Protein AF-A0A962JMU5-F1 (afdb_monomer_lite)

Structure (mmCIF, N/CA/C/O backbone):
data_AF-A0A962JMU5-F1
#
_entry.id   AF-A0A962JMU5-F1
#
loop_
_atom_site.group_PDB
_atom_site.id
_atom_site.type_symbol
_atom_site.label_atom_id
_atom_site.label_alt_id
_atom_site.label_comp_id
_atom_site.label_asym_id
_atom_site.label_entity_id
_atom_site.label_seq_id
_atom_site.pdbx_PDB_ins_code
_atom_site.Cartn_x
_atom_site.Cartn_y
_atom_site.Cartn_z
_atom_site.occupancy
_atom_site.B_iso_or_equiv
_atom_site.auth_seq_id
_atom_site.auth_comp_id
_atom_site.auth_asym_id
_atom_site.auth_atom_id
_atom_site.pdbx_PDB_model_num
ATOM 1 N N . MET A 1 1 ? -10.228 3.231 -8.202 1.00 87.06 1 MET A N 1
ATOM 2 C CA . MET A 1 1 ? -9.273 2.116 -7.932 1.00 87.06 1 MET A CA 1
ATOM 3 C C . MET A 1 1 ? -9.859 1.266 -6.823 1.00 87.06 1 MET A C 1
ATOM 5 O O . MET A 1 1 ? -10.233 1.839 -5.813 1.00 87.06 1 MET A O 1
ATOM 9 N N . ARG A 1 2 ? -9.928 -0.060 -6.961 1.00 94.50 2 ARG A N 1
ATOM 10 C CA . ARG A 1 2 ? -10.387 -0.937 -5.871 1.00 94.50 2 ARG A CA 1
ATOM 11 C C . ARG A 1 2 ? -9.200 -1.393 -5.023 1.00 94.50 2 ARG A C 1
ATOM 13 O O . ARG A 1 2 ? -8.220 -1.882 -5.578 1.00 94.50 2 ARG A O 1
ATOM 20 N N . LEU A 1 3 ? -9.279 -1.214 -3.708 1.00 95.44 3 LEU A N 1
ATOM 21 C CA . LEU A 1 3 ? -8.277 -1.663 -2.745 1.00 95.44 3 LEU A CA 1
ATOM 22 C C . LEU A 1 3 ? -8.888 -2.763 -1.877 1.00 95.44 3 LEU A C 1
ATOM 24 O O . LEU A 1 3 ? -9.847 -2.519 -1.146 1.00 95.44 3 LEU A O 1
ATOM 28 N N . LYS A 1 4 ? -8.307 -3.962 -1.965 1.00 96.81 4 LYS A N 1
ATOM 29 C CA . LYS A 1 4 ? -8.684 -5.116 -1.152 1.00 96.81 4 LYS A CA 1
ATOM 30 C C . LYS A 1 4 ? -7.525 -5.506 -0.241 1.00 96.81 4 LYS A C 1
ATOM 32 O O . LYS A 1 4 ? -6.418 -5.726 -0.726 1.00 96.81 4 LYS A O 1
ATOM 37 N N . VAL A 1 5 ? -7.775 -5.570 1.063 1.00 96.19 5 VAL A N 1
ATOM 38 C CA . VAL A 1 5 ? -6.775 -5.874 2.095 1.00 96.19 5 VAL A CA 1
ATOM 39 C C . VAL A 1 5 ? -7.339 -6.943 3.014 1.00 96.19 5 VAL A C 1
ATOM 41 O O . VAL A 1 5 ? -8.445 -6.792 3.523 1.00 96.19 5 VAL A O 1
ATOM 44 N N . G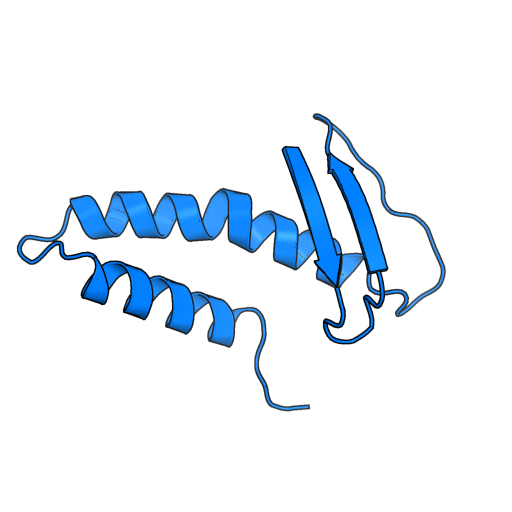LN A 1 6 ? -6.578 -8.014 3.223 1.00 96.62 6 GLN A N 1
ATOM 45 C CA . GLN A 1 6 ? -6.988 -9.137 4.059 1.00 96.62 6 GLN A CA 1
ATOM 46 C C . GLN A 1 6 ? -5.847 -9.541 4.984 1.00 96.62 6 GLN A C 1
ATOM 48 O O . GLN A 1 6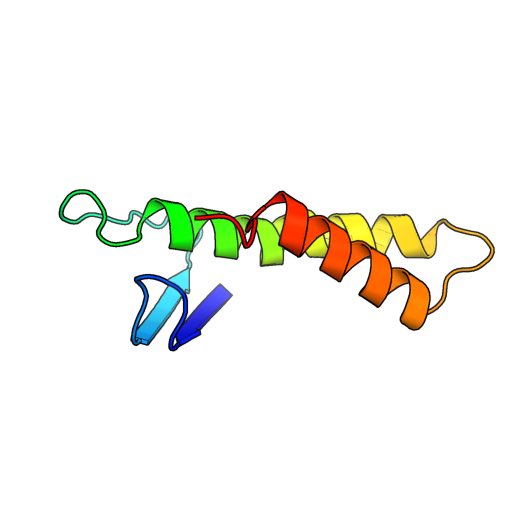 ? -4.705 -9.643 4.533 1.00 96.62 6 GLN A O 1
ATOM 53 N N . ASN A 1 7 ? -6.168 -9.789 6.254 1.00 95.62 7 ASN A N 1
ATOM 54 C CA . ASN A 1 7 ? -5.235 -10.271 7.277 1.00 95.62 7 ASN A CA 1
ATOM 55 C C . ASN A 1 7 ? -3.937 -9.446 7.376 1.00 95.62 7 ASN A C 1
ATOM 57 O O . ASN A 1 7 ? -2.840 -10.002 7.440 1.00 95.62 7 ASN A O 1
ATOM 61 N N . PHE A 1 8 ? -4.047 -8.114 7.374 1.00 93.88 8 PHE A N 1
ATOM 62 C CA . PHE A 1 8 ? -2.891 -7.220 7.423 1.00 93.88 8 PHE A CA 1
ATOM 63 C C . PHE A 1 8 ? -2.941 -6.290 8.637 1.00 93.88 8 PHE A C 1
ATOM 65 O O . PHE A 1 8 ? -3.686 -5.308 8.662 1.00 93.88 8 PHE A O 1
ATOM 72 N N . VAL A 1 9 ? -2.105 -6.580 9.638 1.00 92.75 9 VAL A N 1
ATOM 73 C CA . VAL A 1 9 ? -2.052 -5.861 10.922 1.00 92.75 9 VAL A CA 1
ATOM 74 C C . VAL A 1 9 ? -3.453 -5.819 11.558 1.00 92.75 9 VAL A C 1
ATOM 76 O O . VAL A 1 9 ? -3.965 -6.858 11.960 1.00 92.75 9 VAL A O 1
ATOM 79 N N . CYS A 1 10 ? -4.109 -4.657 11.620 1.00 92.31 10 CYS A N 1
ATOM 80 C CA . CYS A 1 10 ? -5.459 -4.507 12.164 1.00 92.31 10 CYS A CA 1
ATOM 81 C C . CYS A 1 10 ? -6.571 -4.562 11.099 1.00 92.31 10 CYS A C 1
ATOM 83 O O . CYS A 1 10 ? -7.749 -4.545 11.451 1.00 92.31 10 CYS A O 1
ATOM 85 N N . LEU A 1 11 ? -6.226 -4.643 9.810 1.00 94.62 11 LEU A N 1
ATOM 86 C CA . LEU A 1 11 ? -7.175 -4.740 8.700 1.00 94.62 11 LEU A CA 1
ATOM 87 C C . LEU A 1 11 ? -7.482 -6.219 8.420 1.00 94.62 11 LEU A C 1
ATOM 89 O O . LEU A 1 11 ? -6.697 -6.911 7.769 1.00 94.62 11 LEU A O 1
ATOM 93 N N . GLN A 1 12 ? -8.614 -6.703 8.934 1.00 94.50 12 GLN A N 1
ATOM 94 C CA . GLN A 1 12 ? -9.031 -8.106 8.791 1.00 94.50 12 GLN A CA 1
ATOM 95 C C . GLN A 1 12 ? -9.581 -8.402 7.392 1.00 94.50 12 GLN A C 1
ATOM 97 O O . GLN A 1 12 ? -9.064 -9.280 6.704 1.00 94.50 12 GLN A O 1
ATOM 102 N N . ASP A 1 13 ? -10.580 -7.634 6.955 1.00 96.50 13 ASP A N 1
ATOM 103 C CA . ASP A 1 13 ? -11.180 -7.738 5.625 1.00 96.50 13 ASP A CA 1
ATOM 104 C C . ASP A 1 13 ? -11.689 -6.355 5.203 1.00 96.50 13 ASP A C 1
ATOM 106 O O . ASP A 1 13 ? -12.653 -5.826 5.755 1.00 96.50 13 ASP A O 1
ATOM 110 N N . VAL A 1 14 ? -10.979 -5.726 4.271 1.00 96.44 14 VAL A N 1
ATOM 111 C CA . VAL A 1 14 ? -11.342 -4.436 3.685 1.00 96.44 14 VAL A CA 1
ATOM 112 C C . VAL A 1 14 ? -11.461 -4.617 2.188 1.00 96.44 14 VAL A C 1
ATOM 114 O O . VAL A 1 14 ? -10.528 -5.084 1.538 1.00 96.44 14 VAL A O 1
ATOM 117 N N . ASP A 1 15 ? -12.585 -4.184 1.637 1.00 96.94 15 ASP A N 1
ATOM 118 C CA . ASP A 1 15 ? -12.819 -4.128 0.203 1.00 96.94 15 ASP A CA 1
ATOM 119 C C . ASP A 1 15 ? -13.508 -2.802 -0.118 1.00 96.94 15 ASP A C 1
ATOM 121 O O . ASP A 1 15 ? -14.678 -2.598 0.209 1.00 96.94 15 ASP A O 1
ATOM 125 N N . VAL A 1 16 ? -12.746 -1.858 -0.671 1.00 94.94 16 VAL A N 1
ATOM 126 C CA . VAL A 1 16 ? -13.213 -0.489 -0.899 1.00 94.94 16 VAL A CA 1
ATOM 127 C C . VAL A 1 16 ? -12.873 -0.015 -2.303 1.00 94.94 16 VAL A C 1
ATOM 129 O O . VAL A 1 16 ? -11.767 -0.214 -2.810 1.00 94.94 16 VAL A O 1
ATOM 132 N N . GLU A 1 17 ? -13.827 0.663 -2.930 1.00 95.44 17 GLU A N 1
ATOM 133 C CA . GLU A 1 17 ? -13.596 1.421 -4.150 1.00 95.44 17 GLU A CA 1
ATOM 134 C C . GLU A 1 17 ? -13.217 2.866 -3.809 1.00 95.44 17 GLU A C 1
ATOM 136 O O . GLU A 1 17 ? -13.947 3.583 -3.130 1.00 95.44 17 GLU A O 1
ATOM 141 N N . LEU A 1 18 ? -12.034 3.277 -4.261 1.00 93.50 18 LEU A N 1
ATOM 142 C CA . LEU A 1 18 ? -11.474 4.607 -4.057 1.00 93.50 18 LEU A CA 1
ATOM 143 C C . LEU A 1 18 ? -11.806 5.494 -5.257 1.00 93.50 18 LEU A C 1
ATOM 145 O O . LEU A 1 18 ? -11.351 5.215 -6.378 1.00 93.50 18 LEU A O 1
ATOM 149 N N . ASN A 1 19 ? -12.552 6.561 -4.976 1.00 91.62 19 ASN A N 1
ATOM 150 C CA . ASN A 1 19 ? -12.896 7.647 -5.895 1.00 91.62 19 ASN A CA 1
ATOM 151 C C . ASN A 1 19 ? -11.892 8.805 -5.771 1.00 91.62 19 ASN A C 1
ATOM 153 O O . ASN A 1 19 ? -10.980 8.748 -4.943 1.00 91.62 19 ASN A O 1
ATOM 157 N N . ASP A 1 20 ? -12.085 9.872 -6.551 1.00 90.75 20 ASP A N 1
ATOM 158 C CA . ASP A 1 20 ? -11.226 11.069 -6.540 1.00 90.75 20 ASP A CA 1
ATOM 159 C C . ASP A 1 20 ? -11.025 11.648 -5.134 1.00 90.75 20 ASP A C 1
ATOM 161 O O . ASP A 1 20 ? -9.916 12.036 -4.768 1.00 90.75 20 ASP A O 1
ATOM 165 N N . ILE A 1 21 ? -12.092 11.652 -4.329 1.00 93.00 21 ILE A N 1
ATOM 166 C CA . ILE A 1 21 ? -12.060 12.016 -2.914 1.00 93.00 21 ILE A CA 1
ATOM 167 C C . ILE A 1 21 ? -12.746 10.904 -2.122 1.00 93.00 21 ILE A C 1
ATOM 169 O O . ILE A 1 21 ? -13.905 10.576 -2.366 1.00 93.00 21 ILE A O 1
ATOM 173 N N . THR A 1 22 ? -12.026 10.323 -1.163 1.00 93.75 22 THR A N 1
ATOM 174 C CA . THR A 1 22 ? -12.535 9.276 -0.267 1.00 93.75 22 THR A CA 1
ATOM 175 C C . THR A 1 22 ? -12.109 9.595 1.163 1.00 93.75 22 THR A C 1
ATOM 177 O O . THR A 1 22 ? -10.920 9.766 1.427 1.00 93.75 22 THR A O 1
ATOM 180 N N . PHE A 1 23 ? -13.070 9.670 2.087 1.00 94.06 23 PHE A N 1
ATOM 181 C CA . PHE A 1 23 ? -12.810 9.916 3.507 1.00 94.06 23 PHE A CA 1
ATOM 182 C C . PHE A 1 23 ? -12.983 8.635 4.319 1.00 94.06 23 PHE A C 1
ATOM 184 O O . PHE A 1 23 ? -14.013 7.970 4.228 1.00 94.06 23 PHE A O 1
ATOM 191 N N . PHE A 1 24 ? -11.998 8.328 5.162 1.00 94.50 24 PHE A N 1
ATOM 192 C CA . PHE A 1 24 ? -12.078 7.234 6.127 1.00 94.50 24 PHE A CA 1
ATOM 193 C C . PHE A 1 24 ? -12.355 7.788 7.521 1.00 94.50 24 PHE A 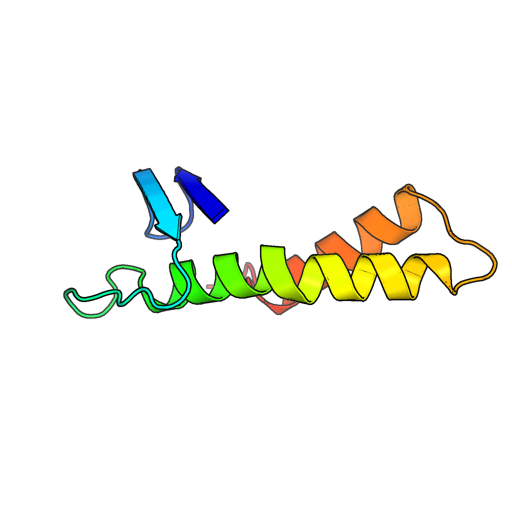C 1
ATOM 195 O O . PHE A 1 24 ? -11.556 8.555 8.057 1.00 94.50 24 PHE A O 1
ATOM 202 N N . ILE A 1 25 ? -13.472 7.376 8.119 1.00 94.31 25 ILE A N 1
ATOM 203 C CA . ILE A 1 25 ? -13.921 7.812 9.447 1.00 94.31 25 ILE A CA 1
ATOM 204 C C . ILE A 1 25 ? -14.093 6.575 10.330 1.00 94.31 25 ILE A C 1
ATOM 206 O O . ILE A 1 25 ? -14.470 5.510 9.851 1.00 94.31 25 ILE A O 1
ATOM 210 N N . GLY A 1 26 ? -13.769 6.700 11.615 1.00 92.88 26 GLY A N 1
ATOM 211 C CA . GLY A 1 26 ? -13.878 5.614 12.587 1.00 92.88 26 GLY A CA 1
ATOM 212 C C . GLY A 1 26 ? -12.984 5.839 13.800 1.00 92.88 26 GLY A C 1
ATOM 213 O O . GLY A 1 26 ? -12.152 6.750 13.806 1.00 92.88 26 GLY A O 1
ATOM 214 N N . GLU A 1 27 ? -13.118 4.979 14.802 1.00 93.56 27 GLU A N 1
ATOM 215 C CA . GLU A 1 27 ? -12.407 5.053 16.086 1.00 93.56 27 GLU A CA 1
ATOM 216 C C . GLU A 1 27 ? -10.881 5.062 15.947 1.00 93.56 27 GLU A C 1
ATOM 218 O O . GLU A 1 27 ? -10.323 4.559 14.971 1.00 93.56 27 GLU A O 1
ATOM 223 N N . GLN A 1 28 ? -10.164 5.636 16.914 1.00 92.25 28 GLN A N 1
ATOM 224 C CA . GLN A 1 28 ? -8.700 5.617 16.905 1.00 92.25 28 GLN A CA 1
ATOM 225 C C . GLN A 1 28 ? -8.159 4.180 16.774 1.00 92.25 28 GLN A C 1
ATOM 227 O O . GLN A 1 28 ? -8.785 3.224 17.211 1.00 92.25 28 GLN A O 1
ATOM 232 N N . ALA A 1 29 ? -7.000 4.028 16.124 1.00 88.12 29 ALA A N 1
ATOM 233 C CA . ALA A 1 29 ? -6.347 2.737 15.877 1.00 88.12 29 ALA A CA 1
ATOM 234 C C . ALA A 1 29 ? -7.125 1.728 14.998 1.00 88.12 29 ALA A C 1
ATOM 236 O O . ALA A 1 29 ? -6.614 0.646 14.731 1.00 88.12 29 ALA A O 1
ATOM 237 N N . SER A 1 30 ? -8.265 2.106 14.407 1.00 92.94 30 SER A N 1
ATOM 238 C CA . SER A 1 30 ? -9.034 1.251 13.481 1.00 92.94 30 SER A CA 1
ATOM 239 C C . S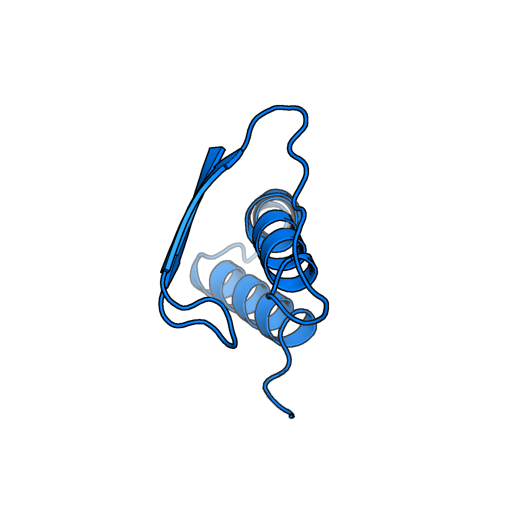ER A 1 30 ? -8.374 0.979 12.112 1.00 92.94 30 SER A C 1
ATOM 241 O O . SER A 1 30 ? -9.033 0.517 11.187 1.00 92.94 30 SER A O 1
ATOM 243 N N . GLY A 1 31 ? -7.100 1.338 11.921 1.00 94.56 31 GLY A N 1
ATOM 244 C CA . GLY A 1 31 ? -6.370 1.078 10.672 1.00 94.56 31 GLY A CA 1
ATOM 245 C C . GLY A 1 31 ? -6.569 2.093 9.539 1.00 94.56 31 GLY A C 1
ATOM 246 O O . GLY A 1 31 ? -6.022 1.896 8.460 1.00 94.56 31 GLY A O 1
ATOM 247 N N . LYS A 1 32 ? -7.263 3.218 9.762 1.00 95.62 32 LYS A N 1
ATOM 248 C CA . LYS A 1 32 ? -7.472 4.264 8.729 1.00 95.62 32 LYS A CA 1
ATOM 249 C C . LYS A 1 32 ? -6.167 4.754 8.092 1.00 95.62 32 LYS A C 1
ATOM 251 O O . LYS A 1 32 ? -6.014 4.715 6.877 1.00 95.62 32 LYS A O 1
ATOM 256 N N . SER A 1 33 ? -5.193 5.165 8.908 1.00 94.75 33 SER A N 1
ATOM 257 C CA . SER A 1 33 ? -3.892 5.629 8.405 1.00 94.75 33 SER A CA 1
ATOM 258 C C . SER A 1 33 ? -3.101 4.510 7.724 1.00 94.75 33 SER A C 1
ATOM 260 O O . SER A 1 33 ? -2.353 4.776 6.788 1.00 94.75 33 SER A O 1
ATOM 262 N N . LEU A 1 34 ? -3.279 3.261 8.168 1.00 95.00 34 LEU A N 1
ATOM 263 C CA . LEU A 1 34 ? -2.657 2.094 7.546 1.00 95.00 34 LEU A CA 1
ATOM 264 C C . LEU A 1 34 ? -3.218 1.860 6.138 1.00 95.00 34 LEU A C 1
ATOM 266 O O . LEU A 1 34 ? -2.450 1.665 5.201 1.00 95.00 34 LEU A O 1
ATOM 270 N N . LEU A 1 35 ? -4.538 1.969 5.975 1.00 95.31 35 LEU A N 1
ATOM 271 C CA . LEU A 1 35 ? -5.205 1.867 4.680 1.00 95.31 35 LEU A CA 1
ATOM 272 C C . LEU A 1 35 ? -4.753 2.981 3.720 1.00 95.31 35 LEU A C 1
ATOM 274 O O . LEU A 1 35 ? -4.432 2.702 2.566 1.00 95.31 35 LEU A O 1
ATOM 278 N N . CYS A 1 36 ? -4.626 4.222 4.207 1.00 94.50 36 CYS A N 1
ATOM 279 C CA . CYS A 1 36 ? -4.070 5.329 3.421 1.00 94.50 36 CYS A CA 1
ATOM 280 C C . CYS A 1 36 ? -2.608 5.087 3.006 1.00 94.50 36 CYS A C 1
ATOM 282 O O . CYS A 1 36 ? -2.242 5.376 1.869 1.00 94.50 36 CYS A O 1
ATOM 284 N N . LYS A 1 37 ? -1.768 4.534 3.895 1.00 94.69 37 LYS A N 1
ATOM 285 C CA . LYS A 1 37 ? -0.377 4.175 3.566 1.00 94.69 37 LYS A CA 1
ATOM 286 C C . LYS A 1 37 ? -0.301 3.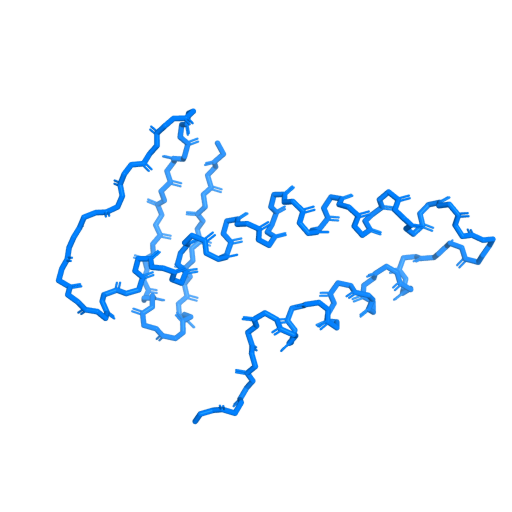068 2.516 1.00 94.69 37 LYS A C 1
ATOM 288 O O . LYS A 1 37 ? 0.520 3.163 1.610 1.00 94.69 37 LYS A O 1
ATOM 293 N N . LEU A 1 38 ? -1.155 2.045 2.606 1.00 95.50 38 LEU A N 1
ATOM 294 C CA . LEU A 1 38 ? -1.249 0.993 1.586 1.00 95.50 38 LEU A CA 1
ATOM 295 C C . LEU A 1 38 ? -1.626 1.586 0.232 1.00 95.50 38 LEU A C 1
ATOM 297 O O . LEU A 1 38 ? -0.964 1.316 -0.766 1.00 95.50 38 LEU A O 1
ATOM 301 N N . TYR A 1 39 ? -2.642 2.446 0.206 1.00 94.62 39 TYR A N 1
ATOM 302 C CA . TYR A 1 39 ? -3.024 3.151 -1.008 1.00 94.62 39 TYR A CA 1
ATOM 303 C C . TYR A 1 39 ? -1.864 3.958 -1.606 1.00 94.62 39 TYR A C 1
ATOM 305 O O . TYR A 1 39 ? -1.575 3.825 -2.795 1.00 94.62 39 TYR A O 1
ATOM 313 N N . PHE A 1 40 ? -1.174 4.746 -0.779 1.00 94.06 40 PHE A N 1
ATOM 314 C CA . PHE A 1 40 ? -0.010 5.525 -1.194 1.00 94.06 40 PHE A CA 1
ATOM 315 C C . PHE A 1 40 ? 1.105 4.639 -1.767 1.00 94.06 40 PHE A C 1
ATOM 317 O O . PHE A 1 40 ? 1.640 4.940 -2.833 1.00 94.06 40 PHE A O 1
ATOM 324 N N . TYR A 1 41 ? 1.413 3.515 -1.112 1.00 95.19 41 TYR A N 1
ATOM 325 C CA . TYR A 1 41 ? 2.407 2.561 -1.598 1.00 95.19 41 TYR A CA 1
ATOM 326 C C . TYR A 1 41 ? 2.048 2.035 -2.993 1.00 95.19 41 TYR A C 1
ATOM 328 O O . TYR A 1 41 ? 2.848 2.144 -3.922 1.00 95.19 41 TYR A O 1
ATOM 336 N N . PHE A 1 42 ? 0.830 1.513 -3.165 1.00 92.75 42 PHE A N 1
ATOM 337 C CA . PHE A 1 42 ? 0.421 0.912 -4.434 1.00 92.75 42 PHE A CA 1
ATOM 338 C C . PHE A 1 42 ? 0.264 1.933 -5.566 1.00 92.75 42 PHE A C 1
ATOM 340 O O . PHE A 1 42 ? 0.533 1.595 -6.718 1.00 92.75 42 PHE A O 1
ATOM 347 N N . ARG A 1 43 ? -0.173 3.164 -5.267 1.00 91.25 43 ARG A N 1
ATOM 348 C CA . ARG A 1 43 ? -0.436 4.185 -6.290 1.00 91.25 43 ARG A CA 1
ATOM 349 C C . ARG A 1 43 ? 0.810 4.976 -6.679 1.00 91.25 43 ARG A C 1
ATOM 351 O O . ARG A 1 43 ? 1.051 5.165 -7.869 1.00 91.25 43 ARG A O 1
ATOM 358 N N . GLU A 1 44 ? 1.571 5.443 -5.696 1.00 92.50 44 GLU A N 1
ATOM 359 C CA . GLU A 1 44 ? 2.660 6.398 -5.919 1.00 92.50 44 GLU A CA 1
ATOM 360 C C . GLU A 1 44 ? 4.022 5.707 -5.883 1.00 92.50 44 GLU A C 1
ATOM 362 O O . GLU A 1 44 ? 4.788 5.804 -6.841 1.00 92.50 44 GLU A O 1
ATOM 367 N N . VAL A 1 45 ? 4.306 4.945 -4.823 1.00 94.12 45 VAL A N 1
ATOM 368 C CA . VAL A 1 45 ? 5.637 4.347 -4.621 1.00 94.12 45 VAL A CA 1
ATOM 369 C C . VAL A 1 45 ? 5.932 3.306 -5.691 1.00 94.12 45 VAL A C 1
ATOM 371 O O . VAL A 1 45 ? 6.950 3.400 -6.368 1.00 94.12 45 VAL A O 1
ATOM 374 N N . LEU A 1 46 ? 5.017 2.361 -5.925 1.00 92.25 46 LEU A N 1
ATOM 375 C CA . LEU A 1 46 ? 5.208 1.347 -6.966 1.00 92.25 46 LEU A CA 1
ATOM 376 C C . LEU A 1 46 ? 5.370 1.947 -8.360 1.00 92.25 46 LEU A C 1
ATOM 378 O O . LEU A 1 46 ? 6.188 1.474 -9.148 1.00 92.25 46 LEU A O 1
ATOM 382 N N . LYS A 1 47 ? 4.596 2.992 -8.661 1.00 92.62 47 LYS A N 1
ATOM 383 C CA . LYS A 1 47 ? 4.659 3.678 -9.949 1.00 92.62 47 LYS A CA 1
ATOM 384 C C . LYS A 1 47 ? 5.995 4.399 -10.130 1.00 92.62 47 LYS A C 1
ATOM 386 O O . LYS A 1 47 ? 6.585 4.284 -11.203 1.00 92.62 47 LYS A O 1
ATOM 391 N N . SER A 1 48 ? 6.466 5.117 -9.108 1.00 93.12 48 SER A N 1
ATOM 392 C CA . SER A 1 48 ? 7.764 5.800 -9.153 1.00 93.12 48 SER A CA 1
ATOM 393 C C . SER A 1 48 ? 8.895 4.794 -9.325 1.00 93.12 48 SER A C 1
ATOM 395 O O . SER A 1 48 ? 9.668 4.911 -10.268 1.00 93.12 48 SER A O 1
ATOM 397 N N . GLU A 1 49 ? 8.927 3.744 -8.500 1.00 93.19 49 GLU A N 1
ATOM 398 C CA . GLU A 1 49 ? 9.973 2.716 -8.550 1.00 93.19 49 GLU A CA 1
ATOM 399 C C . GLU A 1 49 ? 10.011 1.984 -9.895 1.00 93.19 49 GLU A C 1
ATOM 401 O O . GLU A 1 49 ? 11.083 1.613 -10.375 1.00 93.19 49 GLU A O 1
ATOM 406 N N . PHE A 1 50 ? 8.855 1.791 -10.536 1.00 92.81 50 PHE A N 1
ATOM 407 C CA . PHE A 1 50 ? 8.791 1.200 -11.869 1.00 92.81 50 PHE A CA 1
ATOM 408 C C . PHE A 1 50 ? 9.446 2.111 -12.911 1.00 92.81 50 PHE A C 1
ATOM 410 O O . PHE A 1 50 ? 10.317 1.667 -13.656 1.00 92.81 50 PHE A O 1
ATOM 417 N N . ILE A 1 51 ? 9.071 3.394 -12.929 1.00 92.56 51 ILE A N 1
ATOM 418 C CA . ILE A 1 51 ? 9.646 4.389 -13.844 1.00 92.56 51 ILE A CA 1
ATOM 419 C C . ILE A 1 51 ? 11.149 4.543 -13.601 1.00 92.56 51 ILE A C 1
ATOM 421 O O . ILE A 1 51 ? 11.915 4.619 -14.557 1.00 92.56 51 ILE A O 1
ATOM 425 N N . ASP A 1 52 ? 11.573 4.581 -12.341 1.00 91.75 52 ASP A N 1
ATOM 426 C CA . ASP A 1 52 ? 12.979 4.743 -11.989 1.00 91.75 52 ASP A CA 1
ATOM 427 C C . ASP A 1 52 ? 13.789 3.496 -12.334 1.00 91.75 52 ASP A C 1
ATOM 429 O O . ASP A 1 52 ? 14.903 3.625 -12.824 1.00 91.75 52 ASP A O 1
ATOM 433 N N . THR A 1 53 ? 13.218 2.295 -12.199 1.00 92.62 53 THR A N 1
ATOM 434 C CA . THR A 1 53 ? 13.878 1.059 -12.645 1.00 92.62 53 THR A CA 1
ATOM 435 C C . THR A 1 53 ? 14.067 1.016 -14.161 1.00 92.62 53 THR A C 1
ATOM 437 O O . THR A 1 53 ? 15.098 0.541 -14.621 1.00 92.62 53 THR A O 1
ATOM 440 N N . LEU A 1 54 ? 13.120 1.535 -14.948 1.00 92.94 54 LEU A N 1
ATOM 441 C CA . LEU A 1 54 ? 13.244 1.578 -16.412 1.00 92.94 54 LEU A CA 1
ATOM 442 C C . LEU A 1 54 ? 14.346 2.523 -16.917 1.00 92.94 54 LEU A C 1
ATOM 444 O O . LEU A 1 54 ? 14.747 2.408 -18.072 1.00 92.94 54 LEU A O 1
ATOM 448 N N . LYS A 1 55 ? 14.811 3.465 -16.089 1.00 93.38 55 LYS A N 1
ATOM 449 C CA . LYS A 1 55 ? 15.899 4.396 -16.436 1.00 93.38 55 LYS A CA 1
ATOM 450 C C . LYS A 1 55 ? 17.293 3.814 -16.184 1.00 93.38 55 LYS A C 1
ATOM 452 O O . LYS A 1 55 ? 18.276 4.444 -16.556 1.00 93.38 55 LYS A O 1
ATOM 457 N N . GLU A 1 56 ? 17.378 2.668 -15.518 1.00 91.75 56 GLU A N 1
ATOM 458 C CA . GLU A 1 56 ? 18.639 2.038 -15.123 1.00 91.75 56 GLU A CA 1
ATOM 459 C C . GLU A 1 56 ? 19.163 1.164 -16.270 1.00 91.75 56 GLU A C 1
ATOM 461 O O . GLU A 1 56 ? 18.386 0.499 -16.953 1.00 91.75 56 GLU A O 1
ATOM 466 N N . GLU A 1 57 ? 20.480 1.126 -16.472 1.00 86.50 57 GLU A N 1
ATOM 467 C CA . GLU A 1 57 ? 21.092 0.351 -17.566 1.00 86.50 57 GLU A CA 1
ATOM 468 C C . GLU A 1 57 ? 20.865 -1.166 -17.409 1.00 86.50 57 GLU A C 1
ATOM 470 O O . GLU A 1 57 ? 20.625 -1.864 -18.392 1.00 86.50 57 GLU A O 1
ATOM 475 N N . ASP A 1 58 ? 20.825 -1.658 -16.166 1.00 86.69 58 ASP A N 1
ATOM 476 C CA . ASP A 1 58 ? 20.581 -3.065 -15.813 1.00 86.69 58 ASP A CA 1
ATOM 477 C C . ASP A 1 58 ? 19.108 -3.347 -15.443 1.00 86.69 58 ASP A C 1
ATOM 479 O O . ASP A 1 58 ? 18.803 -4.195 -14.589 1.00 86.69 58 ASP A O 1
ATOM 483 N N . ALA A 1 59 ? 18.169 -2.611 -16.050 1.00 90.88 59 ALA A N 1
ATOM 484 C CA . ALA A 1 59 ? 16.739 -2.746 -15.789 1.00 90.88 59 ALA A CA 1
ATOM 485 C C . ALA A 1 59 ? 16.276 -4.204 -15.942 1.00 90.88 59 ALA A C 1
ATOM 487 O O . ALA A 1 59 ? 16.203 -4.770 -17.033 1.00 90.88 59 ALA A O 1
ATOM 488 N N . SER A 1 60 ? 15.915 -4.822 -14.818 1.00 93.31 60 SER A N 1
ATOM 489 C CA . SER A 1 60 ? 15.413 -6.190 -14.777 1.00 93.31 60 SER A 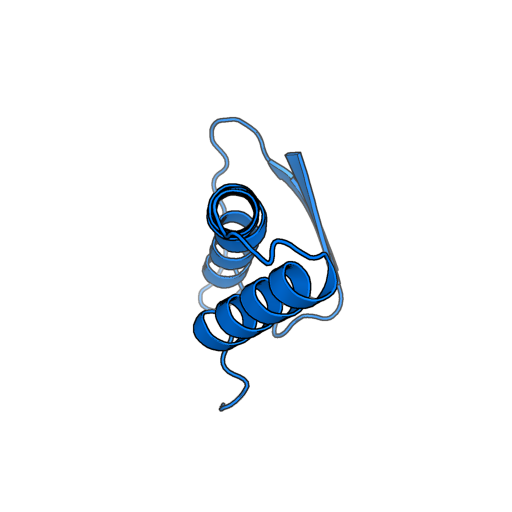CA 1
ATOM 490 C C . SER A 1 60 ? 14.237 -6.311 -13.822 1.00 93.31 60 SER A C 1
ATOM 492 O O . SER A 1 60 ? 14.118 -5.589 -12.827 1.00 93.31 60 SER A O 1
ATOM 494 N N . TRP A 1 61 ? 13.361 -7.275 -14.107 1.00 91.19 61 TRP A N 1
ATOM 495 C CA . TRP A 1 61 ? 12.209 -7.560 -13.256 1.00 91.19 61 TRP A CA 1
ATOM 496 C C . TRP A 1 61 ? 12.623 -7.910 -11.820 1.00 91.19 61 TRP A C 1
ATOM 498 O O . TRP A 1 61 ? 12.000 -7.464 -10.860 1.00 91.19 61 TRP A O 1
ATOM 508 N N . SER A 1 62 ? 13.713 -8.661 -11.651 1.00 92.44 62 SER A N 1
ATOM 509 C CA . SER A 1 62 ? 14.255 -9.010 -10.334 1.00 92.44 62 SER A CA 1
ATOM 510 C C . SER A 1 62 ? 14.736 -7.781 -9.559 1.00 92.44 62 SER A C 1
ATOM 512 O O . SER A 1 62 ? 14.495 -7.690 -8.352 1.00 92.44 62 SER A O 1
ATOM 514 N N . PHE A 1 63 ? 15.373 -6.823 -10.236 1.00 91.94 63 PHE A N 1
ATOM 515 C CA . PHE A 1 63 ? 15.819 -5.573 -9.627 1.00 91.94 63 PHE A CA 1
ATOM 516 C C . PHE A 1 63 ? 14.643 -4.694 -9.192 1.00 91.94 63 PHE A C 1
ATOM 518 O O . PHE A 1 63 ? 14.620 -4.224 -8.053 1.00 91.94 63 PHE A O 1
ATOM 525 N N . PHE A 1 64 ? 13.618 -4.568 -10.038 1.00 93.25 64 PHE A N 1
ATOM 526 C CA . PHE A 1 64 ? 12.377 -3.875 -9.690 1.00 93.25 64 PHE A CA 1
ATOM 527 C C . PHE A 1 64 ? 11.708 -4.490 -8.452 1.00 93.25 64 PHE A C 1
ATOM 529 O O . PHE A 1 64 ? 11.431 -3.790 -7.478 1.00 93.25 64 PHE A O 1
ATOM 536 N N . ILE A 1 65 ? 11.527 -5.817 -8.431 1.00 93.62 65 ILE A N 1
ATOM 537 C CA . ILE A 1 65 ? 10.937 -6.526 -7.284 1.00 93.62 65 ILE A CA 1
ATOM 538 C C . ILE A 1 65 ? 11.762 -6.315 -6.008 1.00 93.62 65 ILE A C 1
ATOM 540 O O . ILE A 1 65 ? 11.195 -6.170 -4.921 1.00 93.62 65 ILE A O 1
ATOM 544 N N . LYS A 1 66 ? 13.095 -6.270 -6.115 1.00 93.19 66 LYS A N 1
ATOM 545 C CA . LYS A 1 66 ? 13.978 -5.971 -4.981 1.00 93.19 66 LYS A CA 1
ATOM 546 C C . LYS A 1 66 ? 13.730 -4.559 -4.439 1.00 93.19 66 LYS A C 1
ATOM 548 O O . LYS A 1 66 ? 13.522 -4.431 -3.232 1.00 93.19 66 LYS A O 1
ATOM 553 N N . LYS A 1 67 ? 13.695 -3.535 -5.301 1.00 92.75 67 LYS A N 1
ATOM 554 C CA . LYS A 1 67 ? 13.403 -2.142 -4.911 1.00 92.75 67 LYS A CA 1
ATOM 555 C C . LYS A 1 67 ? 12.016 -2.014 -4.269 1.00 92.75 67 LYS A C 1
ATOM 557 O O . LYS A 1 67 ? 11.900 -1.493 -3.162 1.00 92.75 67 LYS A O 1
ATOM 562 N N . MET A 1 68 ? 10.981 -2.600 -4.878 1.00 94.00 68 MET A N 1
ATOM 563 C CA . MET A 1 68 ? 9.619 -2.613 -4.321 1.00 94.00 68 MET A CA 1
ATOM 564 C C . MET A 1 68 ? 9.559 -3.196 -2.907 1.00 94.00 68 MET A C 1
ATOM 566 O O . MET A 1 68 ? 8.881 -2.640 -2.041 1.00 94.00 68 MET A O 1
ATOM 570 N N . ARG A 1 69 ? 10.245 -4.325 -2.673 1.00 92.62 69 ARG A N 1
ATOM 571 C CA . ARG A 1 69 ? 10.305 -4.968 -1.353 1.00 92.62 69 ARG A CA 1
ATOM 572 C C . ARG A 1 69 ? 11.008 -4.081 -0.338 1.00 92.62 69 ARG A C 1
ATOM 574 O O . ARG A 1 69 ? 10.510 -3.936 0.770 1.00 92.62 69 ARG A O 1
ATOM 581 N N . GLN A 1 70 ? 12.130 -3.471 -0.712 1.00 92.81 70 GLN A N 1
ATOM 582 C CA . GLN A 1 70 ? 12.842 -2.544 0.168 1.00 92.81 70 GLN A CA 1
ATOM 583 C C . GLN A 1 70 ? 11.950 -1.365 0.571 1.00 92.81 70 GLN A C 1
ATOM 585 O O . GLN A 1 70 ? 11.812 -1.100 1.762 1.00 92.81 70 GLN A O 1
ATOM 590 N N . GLN A 1 71 ? 11.265 -0.734 -0.387 1.00 93.19 71 GLN A N 1
ATOM 591 C CA . GLN A 1 71 ? 10.321 0.346 -0.086 1.00 93.19 71 GLN A CA 1
ATOM 592 C C . GLN A 1 71 ? 9.155 -0.112 0.792 1.00 93.19 71 GLN A C 1
ATOM 594 O O . GLN A 1 71 ? 8.721 0.621 1.680 1.00 93.19 71 GLN A O 1
ATOM 599 N N . PHE A 1 72 ? 8.661 -1.336 0.584 1.00 93.75 72 PHE A N 1
ATOM 600 C CA . PHE A 1 72 ? 7.623 -1.901 1.440 1.00 93.75 72 PHE A CA 1
ATOM 601 C C . PHE A 1 72 ? 8.098 -1.993 2.893 1.00 93.75 72 PHE A C 1
ATOM 603 O O . PHE A 1 72 ? 7.404 -1.514 3.780 1.00 93.75 72 PHE A O 1
ATOM 610 N N . TYR A 1 73 ? 9.293 -2.535 3.143 1.00 92.50 73 TYR A N 1
ATOM 611 C CA . TYR A 1 73 ? 9.836 -2.644 4.502 1.00 92.50 73 TYR A CA 1
ATOM 612 C C . TYR A 1 73 ? 10.160 -1.290 5.143 1.00 92.50 73 TYR A C 1
ATOM 614 O O . TYR A 1 73 ? 10.059 -1.159 6.358 1.00 92.50 73 TYR A O 1
ATOM 622 N N . ILE A 1 74 ? 10.498 -0.272 4.347 1.00 91.31 74 ILE A N 1
ATOM 623 C CA . ILE A 1 74 ? 10.672 1.103 4.840 1.00 91.31 74 ILE A CA 1
ATOM 624 C C . ILE A 1 74 ? 9.330 1.682 5.322 1.00 91.31 74 ILE A C 1
ATOM 626 O O . ILE A 1 74 ? 9.273 2.346 6.355 1.00 91.31 74 ILE A O 1
ATOM 630 N N . LEU A 1 75 ? 8.240 1.432 4.591 1.00 91.31 75 LEU A N 1
ATOM 631 C CA . LEU A 1 75 ? 6.912 1.974 4.907 1.00 91.31 75 LEU A CA 1
ATOM 632 C C . LEU A 1 75 ? 6.137 1.153 5.946 1.00 91.31 75 LEU A C 1
ATOM 634 O O . LEU A 1 75 ? 5.323 1.713 6.689 1.00 91.31 75 LEU A O 1
ATOM 638 N N . PHE A 1 76 ? 6.393 -0.152 5.990 1.00 91.62 76 PHE A N 1
ATOM 639 C CA . PHE A 1 76 ? 5.769 -1.137 6.869 1.00 91.62 76 PHE A CA 1
ATOM 640 C C . PHE A 1 76 ? 6.861 -1.954 7.586 1.00 91.62 76 PHE A C 1
ATOM 642 O O . PHE A 1 76 ? 7.066 -3.128 7.264 1.00 91.62 76 PHE A O 1
ATOM 649 N N . PRO A 1 77 ? 7.601 -1.339 8.527 1.00 82.69 77 PRO A N 1
ATOM 650 C CA . PRO A 1 77 ? 8.642 -2.032 9.276 1.00 82.69 77 PRO A CA 1
ATOM 651 C C . PRO A 1 77 ? 8.041 -3.168 10.109 1.00 82.69 77 PRO A C 1
ATOM 653 O O . PRO A 1 77 ? 6.967 -3.031 10.691 1.00 82.69 77 PRO A O 1
ATOM 656 N N . SER A 1 78 ? 8.746 -4.298 10.156 1.00 73.56 78 SER A N 1
ATOM 657 C CA . SER A 1 78 ? 8.325 -5.505 10.879 1.00 73.56 78 SER A CA 1
ATOM 658 C C . SER A 1 78 ? 8.591 -5.450 12.385 1.00 73.56 78 SER A C 1
ATOM 660 O O . SER A 1 78 ? 8.203 -6.374 13.091 1.00 73.56 78 SER A O 1
ATOM 662 N N . GLU A 1 79 ? 9.275 -4.415 12.874 1.00 62.12 79 GLU A N 1
ATOM 663 C CA . GLU A 1 79 ? 9.562 -4.232 14.297 1.00 62.12 79 GLU A CA 1
ATOM 664 C C . GLU A 1 79 ? 8.460 -3.406 14.972 1.00 62.12 79 GLU A C 1
ATOM 666 O O . GLU A 1 79 ? 8.522 -2.178 15.009 1.00 62.12 79 GLU A O 1
ATOM 671 N N . TYR A 1 80 ? 7.461 -4.122 15.495 1.00 47.69 80 TYR A N 1
ATOM 672 C CA . TYR A 1 80 ? 6.722 -3.810 16.723 1.00 47.69 80 TYR A CA 1
ATOM 673 C C . TYR A 1 80 ? 6.374 -5.117 17.435 1.00 47.69 80 TYR A C 1
ATOM 675 O O . TYR A 1 80 ? 5.896 -6.045 16.743 1.00 47.69 80 TYR A O 1
#

Sequence (80 aa):
MRLKVQNFVCLQDVDVELNDITFFIGEQASGKSLLCKLYFYFREVLKSEFIDTLKEEDASWSFFIKKMRQQFYILFPSEY

Foldseek 3Di:
DWDWDDPDDLCHTDTDDDDPDDDDDDDPPNCRVVSVLVVCLVPPVLVVLQVVLVVDPPRDPVVSVVSSVVVCCVSVPPDD

pLDDT: mean 91.93, std 6.83, range [47.69, 96.94]

Radius of gyration: 14.73 Å; chains: 1; bounding box: 35×22×34 Å

Secondary structure (DSSP, 8-state):
-EEEEEEETTEEEEEEE--SS-----STTSSHHHHHHHHHIIIIIHHHHHHHHHTSTT--HHHHHHHHHHHHHHHS-S--